Protein AF-A0A0U5NPI3-F1 (afdb_monomer_lite)

Radius of gyration: 16.97 Å; chains: 1; bounding box: 32×16×44 Å

Foldseek 3Di:
DCVQCVHPDNDPSNVVSVVVCVVCVVVVVVVVVVVVVVVCVVVPD

Sequence (45 aa):
VQWVWGGFAVDNATLTRFFTIHFLLPFIIAAMVMIHLLFLHQTGS

Secondary structure (DSSP, 8-state):
-HHHHSSSS--HHHHHHHHHHHHHHHHHHHHHHHHHHHHHHHH--

Structure (mmCIF, N/CA/C/O backbone):
data_AF-A0A0U5NPI3-F1
#
_entry.id   AF-A0A0U5NPI3-F1
#
loop_
_atom_site.group_PDB
_atom_site.id
_atom_site.type_symbol
_atom_site.label_atom_id
_atom_site.label_alt_id
_atom_site.label_comp_id
_atom_site.label_asym_id
_atom_site.label_entity_id
_atom_site.label_seq_id
_atom_site.pdbx_PDB_ins_code
_atom_site.Cartn_x
_atom_site.Cartn_y
_atom_site.Cartn_z
_atom_site.occupancy
_atom_site.B_iso_or_equiv
_atom_site.auth_seq_id
_atom_site.auth_comp_id
_atom_site.auth_asym_id
_atom_site.auth_atom_id
_atom_site.pdbx_PDB_model_num
ATOM 1 N N . VAL A 1 1 ? 4.934 -12.543 -14.546 1.00 75.75 1 VAL A N 1
ATOM 2 C CA . VAL A 1 1 ? 5.997 -11.619 -14.068 1.00 75.75 1 VAL A CA 1
ATOM 3 C C . VAL A 1 1 ? 6.149 -10.386 -14.946 1.00 75.75 1 VAL A C 1
ATOM 5 O O . VAL A 1 1 ? 6.090 -9.293 -14.405 1.00 75.75 1 VAL A O 1
ATOM 8 N N . GLN A 1 2 ? 6.225 -10.524 -16.277 1.00 86.94 2 GLN A N 1
ATOM 9 C CA . GLN A 1 2 ? 6.335 -9.385 -17.204 1.00 86.94 2 GLN A CA 1
ATOM 10 C C . GLN A 1 2 ? 5.235 -8.325 -17.019 1.00 86.94 2 GLN A C 1
ATOM 12 O O . GLN A 1 2 ? 5.522 -7.138 -17.122 1.00 86.94 2 GLN A O 1
ATOM 17 N N . TRP A 1 3 ? 3.998 -8.710 -16.671 1.00 85.38 3 TRP A N 1
ATOM 18 C CA . TRP A 1 3 ? 2.950 -7.722 -16.372 1.00 85.38 3 TRP A CA 1
ATOM 19 C C . TRP A 1 3 ? 3.309 -6.829 -15.176 1.00 85.38 3 TRP A C 1
ATOM 21 O O . TRP A 1 3 ? 2.968 -5.651 -15.184 1.00 85.38 3 TRP A O 1
ATOM 31 N N . VAL A 1 4 ? 3.978 -7.379 -14.154 1.00 88.19 4 VAL A N 1
ATOM 32 C CA . VAL A 1 4 ? 4.382 -6.655 -12.939 1.00 88.19 4 VAL A CA 1
ATOM 33 C C . VAL A 1 4 ? 5.563 -5.759 -13.276 1.00 88.19 4 VAL A C 1
ATOM 35 O O . VAL A 1 4 ? 5.532 -4.564 -12.991 1.00 88.19 4 VAL A O 1
ATOM 38 N N . TRP A 1 5 ? 6.567 -6.330 -13.940 1.00 90.75 5 TRP A N 1
ATOM 39 C CA . TRP A 1 5 ? 7.828 -5.652 -14.218 1.00 90.75 5 TRP A CA 1
ATOM 40 C C . TRP A 1 5 ? 7.736 -4.634 -15.359 1.00 90.75 5 TRP A C 1
ATOM 42 O O . TRP A 1 5 ? 8.490 -3.675 -15.391 1.00 90.75 5 TRP A O 1
ATOM 52 N N . GLY A 1 6 ? 6.776 -4.783 -16.273 1.00 88.25 6 GLY A N 1
ATOM 53 C CA . GLY A 1 6 ? 6.680 -3.930 -17.461 1.00 88.25 6 GLY A CA 1
ATOM 54 C C . GLY A 1 6 ? 7.680 -4.303 -18.561 1.00 88.25 6 GLY A C 1
ATOM 55 O O . GLY A 1 6 ? 7.720 -3.639 -19.589 1.00 88.25 6 GLY A O 1
ATOM 56 N N . GLY A 1 7 ? 8.428 -5.394 -18.377 1.00 90.50 7 GLY A N 1
ATOM 57 C CA . GLY A 1 7 ? 9.448 -5.888 -19.294 1.00 90.50 7 GLY A CA 1
ATOM 58 C C . GLY A 1 7 ? 9.976 -7.261 -18.872 1.00 90.50 7 GLY A C 1
ATOM 59 O O . GLY A 1 7 ? 9.423 -7.916 -17.984 1.00 90.50 7 GLY A O 1
ATOM 60 N N . PHE A 1 8 ? 11.043 -7.715 -19.529 1.00 92.44 8 PHE A N 1
ATOM 61 C CA . PHE A 1 8 ? 11.669 -9.016 -19.255 1.00 92.44 8 PHE A CA 1
ATOM 62 C C . PHE A 1 8 ? 12.633 -8.998 -18.055 1.00 92.44 8 PHE A C 1
ATOM 64 O O . PHE A 1 8 ? 13.044 -10.060 -17.595 1.00 92.44 8 PHE A O 1
ATOM 71 N N . ALA A 1 9 ? 12.966 -7.816 -17.533 1.00 93.06 9 ALA A N 1
ATOM 72 C CA . ALA A 1 9 ? 13.821 -7.616 -16.367 1.00 93.06 9 ALA A CA 1
ATOM 73 C C . ALA A 1 9 ? 13.200 -6.587 -15.412 1.00 93.06 9 ALA A C 1
ATOM 75 O O . ALA A 1 9 ? 12.280 -5.860 -15.786 1.00 93.06 9 ALA A O 1
ATOM 76 N N . VAL A 1 10 ? 13.710 -6.538 -14.181 1.00 94.19 10 VAL A N 1
ATOM 77 C CA . VAL A 1 10 ? 13.368 -5.488 -13.217 1.00 94.19 10 VAL A CA 1
ATOM 78 C C . VAL A 1 10 ? 14.074 -4.202 -13.626 1.00 94.19 10 VAL A C 1
ATOM 80 O O . VAL A 1 10 ? 15.294 -4.176 -13.772 1.00 94.19 10 VAL A O 1
ATOM 83 N N . ASP A 1 11 ? 13.298 -3.142 -13.802 1.00 93.94 11 ASP A N 1
ATOM 84 C CA . ASP A 1 11 ? 13.768 -1.862 -14.318 1.00 93.94 11 ASP A CA 1
ATOM 85 C C . ASP A 1 11 ? 13.039 -0.674 -13.657 1.00 93.94 11 ASP A C 1
ATOM 87 O O . ASP A 1 11 ? 12.313 -0.821 -12.667 1.00 93.94 11 ASP A O 1
ATOM 91 N N . ASN A 1 12 ? 13.225 0.529 -14.206 1.00 95.69 12 ASN A N 1
ATOM 92 C CA . ASN A 1 12 ? 12.586 1.742 -13.700 1.00 95.69 12 ASN A CA 1
ATOM 93 C C . ASN A 1 12 ? 11.047 1.658 -13.712 1.00 95.69 12 ASN A C 1
ATOM 95 O O . ASN A 1 12 ? 10.405 2.158 -12.789 1.00 95.69 12 ASN A O 1
ATOM 99 N N . ALA A 1 13 ? 10.444 0.984 -14.700 1.00 95.19 13 ALA A N 1
ATOM 100 C CA . ALA A 1 13 ? 8.994 0.797 -14.735 1.00 95.19 13 ALA A CA 1
ATOM 101 C C . ALA A 1 13 ? 8.521 -0.062 -13.553 1.00 95.19 13 ALA A C 1
ATOM 103 O O . ALA A 1 13 ? 7.494 0.237 -12.937 1.00 95.19 13 ALA A O 1
ATOM 104 N N . THR A 1 14 ? 9.300 -1.083 -13.186 1.00 95.81 14 THR A N 1
ATOM 105 C CA . THR A 1 14 ? 9.050 -1.877 -11.975 1.00 95.81 14 THR A CA 1
ATOM 106 C C . THR A 1 14 ? 9.161 -1.021 -10.708 1.00 95.81 14 THR A C 1
ATOM 108 O O . THR A 1 14 ? 8.276 -1.076 -9.851 1.00 95.81 14 THR A O 1
ATOM 111 N N . LEU A 1 15 ? 10.207 -0.190 -10.597 1.00 97.31 15 LEU A N 1
ATOM 112 C CA . LEU A 1 15 ? 10.451 0.653 -9.421 1.00 97.31 15 LEU A CA 1
ATOM 113 C C . LEU A 1 15 ? 9.330 1.676 -9.196 1.00 97.31 15 LEU A C 1
ATOM 115 O O . LEU A 1 15 ? 8.830 1.800 -8.078 1.00 97.31 15 LEU A O 1
ATOM 119 N N . THR A 1 16 ? 8.881 2.364 -10.252 1.00 97.12 16 THR A N 1
ATOM 120 C CA . THR A 1 16 ? 7.768 3.321 -10.160 1.00 97.12 16 THR A CA 1
ATOM 121 C C . THR A 1 16 ? 6.483 2.642 -9.684 1.00 97.12 16 THR A C 1
ATOM 123 O O . THR A 1 16 ? 5.801 3.164 -8.805 1.00 97.12 16 THR A O 1
ATOM 126 N N . ARG A 1 17 ? 6.167 1.448 -10.202 1.00 96.06 17 ARG A N 1
ATOM 127 C CA . ARG A 1 17 ? 4.973 0.693 -9.784 1.00 96.06 17 ARG A CA 1
ATOM 128 C C . ARG A 1 17 ? 5.055 0.254 -8.327 1.00 96.06 17 ARG A C 1
ATOM 130 O O . ARG A 1 17 ? 4.071 0.367 -7.598 1.00 96.06 17 ARG A O 1
ATOM 137 N N . PHE A 1 18 ? 6.220 -0.221 -7.889 1.00 97.81 18 PHE A N 1
ATOM 138 C CA . PHE A 1 18 ? 6.434 -0.605 -6.496 1.00 97.81 18 PHE A CA 1
ATOM 139 C C . PHE A 1 18 ? 6.339 0.588 -5.556 1.00 97.81 18 PHE A C 1
ATOM 141 O O . PHE A 1 18 ? 5.712 0.459 -4.511 1.00 97.81 18 PHE A O 1
ATOM 148 N N . PHE A 1 19 ? 6.865 1.753 -5.939 1.00 97.94 19 PHE A N 1
ATOM 149 C CA . PHE A 1 19 ? 6.688 2.976 -5.163 1.00 97.94 19 PHE A CA 1
ATOM 150 C C . PHE A 1 19 ? 5.206 3.339 -5.004 1.00 97.94 19 PHE A C 1
ATOM 152 O O . PHE A 1 19 ? 4.765 3.591 -3.886 1.00 97.94 19 PHE A O 1
ATOM 159 N N . THR A 1 20 ? 4.406 3.288 -6.075 1.00 97.94 20 THR A N 1
ATOM 160 C CA . THR A 1 20 ? 2.958 3.552 -5.992 1.00 97.94 20 THR A CA 1
ATOM 161 C C . THR A 1 20 ? 2.245 2.578 -5.053 1.00 97.94 20 THR A C 1
ATOM 163 O O . THR A 1 20 ? 1.456 3.002 -4.210 1.00 97.94 20 THR A O 1
ATOM 166 N N . ILE A 1 21 ? 2.534 1.278 -5.164 1.00 98.31 21 ILE A N 1
ATOM 167 C CA . ILE A 1 21 ? 1.936 0.259 -4.290 1.00 98.31 21 ILE A CA 1
ATOM 168 C C . ILE A 1 21 ? 2.375 0.477 -2.839 1.00 98.31 21 ILE A C 1
ATOM 170 O O . ILE A 1 21 ? 1.544 0.453 -1.936 1.00 98.31 21 ILE A O 1
ATOM 174 N N . HIS A 1 22 ? 3.663 0.731 -2.607 1.00 98.00 22 HIS A N 1
ATOM 175 C CA . HIS A 1 22 ? 4.212 0.956 -1.275 1.00 98.00 22 HIS A CA 1
ATOM 176 C C . HIS A 1 22 ? 3.668 2.230 -0.630 1.00 98.00 22 HIS A C 1
ATOM 178 O O . HIS A 1 22 ? 3.448 2.251 0.572 1.00 98.00 22 HIS A O 1
ATOM 184 N N . PHE A 1 23 ? 3.407 3.274 -1.415 1.00 98.38 23 PHE A N 1
ATOM 185 C CA . PHE A 1 23 ? 2.778 4.493 -0.923 1.00 98.38 23 PHE A CA 1
ATOM 186 C C . PHE A 1 23 ? 1.309 4.265 -0.540 1.00 98.38 23 PHE A C 1
ATOM 188 O O . PHE A 1 23 ? 0.845 4.795 0.464 1.00 98.38 23 PHE A O 1
ATOM 195 N N . LEU A 1 24 ? 0.573 3.458 -1.311 1.00 98.62 24 LEU A N 1
ATOM 196 C CA . LEU A 1 24 ? -0.849 3.199 -1.072 1.00 98.62 24 LEU A CA 1
ATOM 197 C C . LEU A 1 24 ? -1.101 2.215 0.084 1.00 98.62 24 LEU A C 1
ATOM 199 O O . LEU A 1 24 ? -2.045 2.393 0.855 1.00 98.62 24 LEU A O 1
ATOM 203 N N . LEU A 1 25 ? -0.274 1.173 0.210 1.00 98.69 25 LEU A N 1
ATOM 204 C CA . LEU A 1 25 ? -0.466 0.086 1.176 1.00 98.69 25 LEU A CA 1
ATOM 205 C C . LEU A 1 25 ? -0.629 0.549 2.636 1.00 98.69 25 LEU A C 1
ATOM 207 O O . LEU A 1 25 ? -1.547 0.053 3.287 1.00 98.69 25 LEU A O 1
ATOM 211 N N . PRO A 1 26 ? 0.167 1.496 3.168 1.00 98.38 26 PRO A N 1
ATOM 212 C CA . PRO A 1 26 ? 0.000 1.999 4.528 1.00 98.38 26 PRO A CA 1
ATOM 213 C C . PRO A 1 26 ? -1.404 2.538 4.812 1.00 98.38 26 PRO A C 1
ATOM 215 O O . PRO A 1 26 ? -1.933 2.307 5.895 1.00 98.38 26 PRO A O 1
ATOM 218 N N . PHE A 1 27 ? -2.046 3.196 3.841 1.00 98.62 27 PHE A N 1
ATOM 219 C CA . PHE A 1 27 ? -3.408 3.713 4.002 1.00 98.62 27 PHE A CA 1
ATOM 220 C C . PHE A 1 27 ? -4.452 2.595 4.003 1.00 98.62 27 PHE A C 1
ATOM 222 O O . PHE A 1 27 ? -5.388 2.629 4.800 1.00 98.62 27 PHE A O 1
ATOM 229 N N . ILE A 1 28 ? -4.270 1.575 3.156 1.00 98.75 28 ILE A N 1
ATOM 230 C CA . ILE A 1 28 ? -5.114 0.371 3.168 1.00 98.75 28 ILE A CA 1
ATOM 231 C C . ILE A 1 28 ? -4.983 -0.339 4.520 1.00 98.75 28 ILE A C 1
ATOM 233 O O . ILE A 1 28 ? -5.990 -0.681 5.135 1.00 98.75 28 ILE A O 1
ATOM 237 N N . ILE A 1 29 ? -3.755 -0.507 5.016 1.00 98.75 29 ILE A N 1
ATOM 238 C CA . ILE A 1 29 ? -3.489 -1.129 6.316 1.00 98.75 29 ILE A CA 1
ATOM 239 C C . ILE A 1 29 ? -4.120 -0.302 7.438 1.00 98.75 29 ILE A C 1
ATOM 241 O O . ILE A 1 29 ? -4.790 -0.875 8.290 1.00 98.75 29 ILE A O 1
ATOM 245 N N . ALA A 1 30 ? -3.986 1.026 7.424 1.00 98.75 30 ALA A N 1
ATOM 246 C CA . ALA A 1 30 ? -4.628 1.892 8.411 1.00 98.75 30 ALA A CA 1
ATOM 247 C C . ALA A 1 30 ? -6.158 1.721 8.414 1.00 98.75 30 ALA A C 1
ATOM 249 O O . ALA A 1 30 ? -6.755 1.568 9.478 1.00 98.75 30 ALA A O 1
ATOM 250 N N . ALA A 1 31 ? -6.795 1.661 7.240 1.00 98.75 31 ALA A N 1
ATOM 251 C CA . ALA A 1 31 ? -8.230 1.396 7.134 1.00 98.75 31 ALA A CA 1
ATOM 252 C C . ALA A 1 31 ? -8.606 0.008 7.686 1.00 98.75 31 ALA A C 1
ATOM 254 O O . ALA A 1 31 ? -9.575 -0.118 8.435 1.00 98.75 31 ALA A O 1
ATOM 255 N N . MET A 1 32 ? -7.817 -1.025 7.377 1.00 98.75 32 MET A N 1
ATOM 256 C CA . MET A 1 32 ? -8.017 -2.372 7.918 1.00 98.75 32 MET A CA 1
ATOM 257 C C . MET A 1 32 ? -7.844 -2.417 9.439 1.00 98.75 32 MET A C 1
ATOM 259 O O . MET A 1 32 ? -8.621 -3.091 10.109 1.00 98.75 32 MET A O 1
ATOM 263 N N . VAL A 1 33 ? -6.881 -1.674 9.995 1.00 98.62 33 VAL A N 1
ATOM 264 C CA . VAL A 1 33 ? -6.696 -1.527 11.446 1.00 98.62 33 VAL A CA 1
ATOM 265 C C . VAL A 1 33 ? -7.928 -0.880 12.075 1.00 98.62 33 VAL A C 1
ATOM 267 O O . VAL A 1 33 ? -8.425 -1.391 13.071 1.00 98.62 33 VAL A O 1
ATOM 270 N N . MET A 1 34 ? -8.485 0.179 11.479 1.00 98.50 34 MET A N 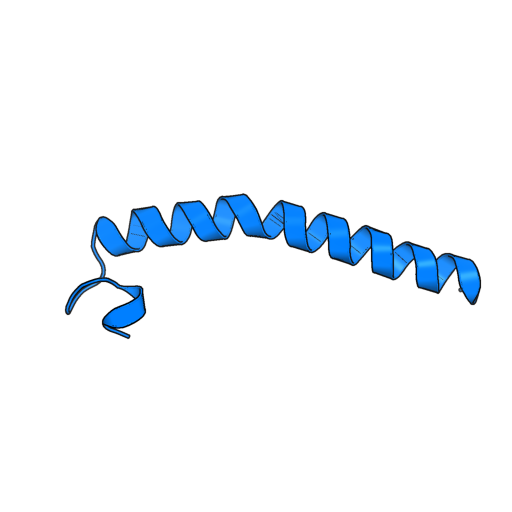1
ATOM 271 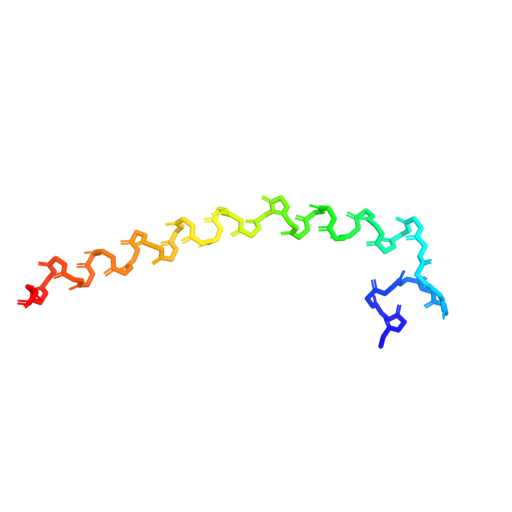C CA . MET A 1 34 ? -9.713 0.801 11.992 1.00 98.50 34 MET A CA 1
ATOM 272 C C . MET A 1 34 ? -10.904 -0.168 11.990 1.00 98.50 34 MET A C 1
ATOM 274 O O . MET A 1 34 ? -11.633 -0.240 12.976 1.00 98.50 34 MET A O 1
ATOM 278 N N . ILE A 1 35 ? -11.080 -0.948 10.918 1.00 98.31 35 ILE A N 1
ATOM 279 C CA . ILE A 1 35 ? -12.125 -1.985 10.838 1.00 98.31 35 ILE A CA 1
ATOM 280 C C . ILE A 1 35 ? -11.896 -3.070 11.897 1.00 98.31 35 ILE A C 1
ATOM 282 O O . ILE A 1 35 ? -12.831 -3.487 12.575 1.00 98.31 35 ILE A O 1
ATOM 286 N N . HIS A 1 36 ? -10.652 -3.516 12.064 1.00 97.56 36 HIS A N 1
ATOM 287 C CA . HIS A 1 36 ? -10.291 -4.508 13.069 1.00 97.56 36 HIS A CA 1
ATOM 288 C C . HIS A 1 36 ? -10.620 -4.022 14.488 1.00 97.56 36 HIS A C 1
ATOM 290 O O . HIS A 1 36 ? -11.246 -4.748 15.259 1.00 97.56 36 HIS A O 1
ATOM 296 N N . LEU A 1 37 ? -10.266 -2.774 14.809 1.00 97.88 37 LEU A N 1
ATOM 297 C CA . LEU A 1 37 ? -10.557 -2.160 16.104 1.00 97.88 37 LEU A CA 1
ATOM 298 C C . LEU A 1 37 ? -12.057 -1.954 16.333 1.00 97.88 37 LEU A C 1
ATOM 300 O O . LEU A 1 37 ? -12.515 -2.109 17.460 1.00 97.88 37 LEU A O 1
ATOM 304 N N . LEU A 1 38 ? -12.833 -1.653 15.287 1.00 97.62 38 LEU A N 1
ATOM 305 C CA 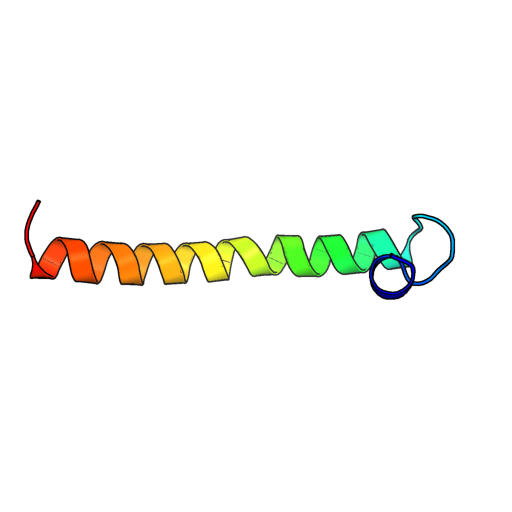. LEU A 1 38 ? -14.291 -1.570 15.386 1.00 97.62 38 LEU A CA 1
ATOM 306 C C . LEU A 1 38 ? -14.895 -2.904 15.842 1.00 97.62 38 LEU A C 1
ATOM 308 O O . LEU A 1 38 ? -15.727 -2.914 16.747 1.00 97.62 38 LEU A O 1
ATOM 312 N N . PHE A 1 39 ? -14.470 -4.021 15.248 1.00 97.25 39 PHE A N 1
ATOM 313 C CA . PHE A 1 39 ? -14.973 -5.336 15.64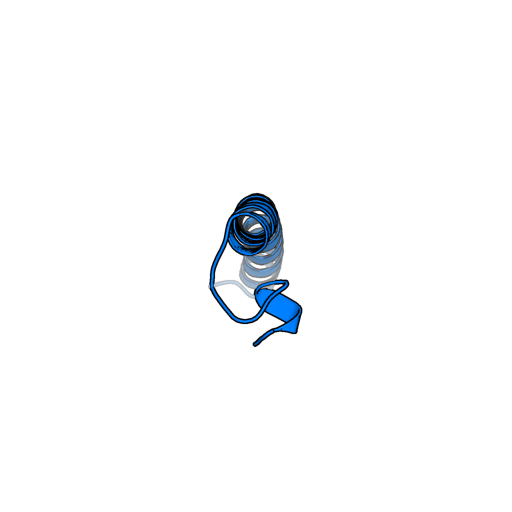7 1.00 97.25 39 PHE A CA 1
ATOM 314 C C . PHE A 1 39 ? -14.502 -5.736 17.042 1.00 97.25 39 PHE A C 1
ATOM 316 O O . PHE A 1 39 ? -15.325 -6.183 17.837 1.00 97.25 39 PHE A O 1
ATOM 323 N N . LEU A 1 40 ? -13.231 -5.486 17.374 1.00 97.69 40 LEU A N 1
ATOM 324 C CA . LEU A 1 40 ? -12.714 -5.685 18.730 1.00 97.69 40 LEU A CA 1
ATOM 325 C C . LEU A 1 40 ? -13.534 -4.895 19.764 1.00 97.69 40 LEU A C 1
ATOM 327 O O . LEU A 1 40 ? -13.882 -5.414 20.820 1.00 97.69 40 LEU A O 1
ATOM 331 N N . HIS A 1 41 ? -13.885 -3.648 19.445 1.00 96.19 41 HIS A N 1
ATOM 332 C CA . HIS A 1 41 ? -14.710 -2.807 20.305 1.00 96.19 41 HIS A CA 1
ATOM 333 C C . HIS A 1 41 ? -16.147 -3.338 20.450 1.00 96.19 41 HIS A C 1
ATOM 335 O O . HIS A 1 41 ? -16.736 -3.211 21.519 1.00 96.19 41 HIS A O 1
ATOM 341 N N . GLN A 1 42 ? -16.728 -3.929 19.399 1.00 96.19 42 GLN A N 1
ATOM 342 C CA . GLN A 1 42 ? -18.087 -4.483 19.442 1.00 96.19 42 GLN A CA 1
ATOM 343 C C . GLN A 1 42 ? -18.184 -5.782 20.250 1.00 96.19 42 GLN A C 1
ATOM 345 O O . GLN A 1 42 ? -19.188 -5.989 20.929 1.00 96.19 42 GLN A O 1
ATOM 350 N N . THR A 1 43 ? -17.181 -6.660 20.169 1.00 92.38 43 THR A N 1
ATOM 351 C CA . THR A 1 43 ? -17.203 -7.962 20.857 1.00 92.38 43 THR A CA 1
ATOM 352 C C . THR A 1 43 ? -16.579 -7.931 22.250 1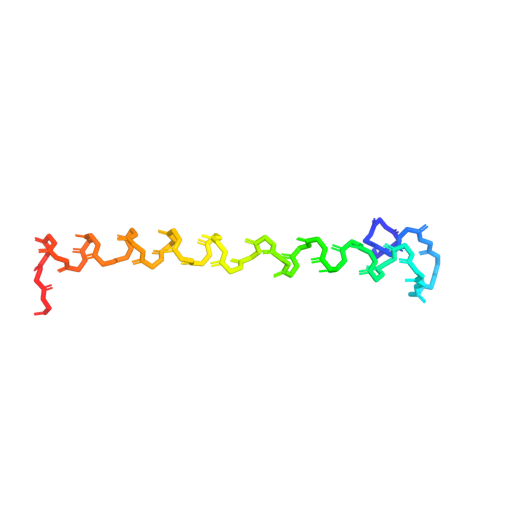.00 92.38 43 THR A C 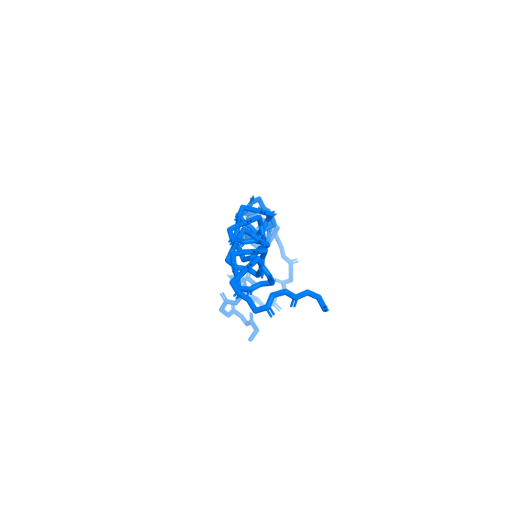1
ATOM 354 O O . THR A 1 43 ? -16.814 -8.854 23.025 1.00 92.38 43 THR A O 1
ATOM 357 N N . GLY A 1 44 ? -15.805 -6.888 22.575 1.00 84.25 44 GLY A N 1
ATOM 358 C CA . GLY A 1 44 ? -14.908 -6.896 23.731 1.00 84.25 44 GLY A CA 1
ATOM 359 C C . GLY A 1 44 ? -13.682 -7.787 23.488 1.00 84.25 44 GLY A C 1
ATOM 360 O O . GLY A 1 44 ? -13.668 -8.589 22.549 1.00 84.25 44 GLY A O 1
ATOM 361 N N . SER A 1 45 ? -12.636 -7.604 24.304 1.00 71.25 45 SER A N 1
ATOM 362 C CA . SER A 1 45 ? -11.416 -8.432 24.299 1.00 71.25 45 SER A CA 1
ATOM 363 C C . SER A 1 45 ? -11.612 -9.760 25.013 1.00 71.25 45 SER A C 1
ATOM 365 O O . SER A 1 45 ? -12.160 -9.699 26.140 1.00 71.25 45 SER A O 1
#

Organism: NCBI:txid932532

pLDDT: mean 94.59, std 5.99, range [71.25, 98.75]

InterPro domains:
  IPR005797 Cytochrome b/b6, N-terminal domain [PF00033] (1-44)
  IPR005797 Cytochrome b/b6, N-terminal domain [PS51002] (1-45)
  IPR016174 Di-haem cytochrome, transmembrane [SSF81342] (1-45)
  IPR027387 Cytochrome b/b6-like domain superfamily [G3DSA:1.20.810.10] (1-45)